Protein AF-A0A933VPC8-F1 (afdb_monomer_lite)

Foldseek 3Di:
DDDDPPPPPPDDDDDDPDDDDPVRVVVVVVCVVVDDVVVVVVVVVVVVVVQCPDPPRPPPDDD

Radius of gyration: 21.87 Å; chains: 1; bounding box: 42×51×42 Å

Structure (mmCIF, N/CA/C/O backbone):
data_AF-A0A933VPC8-F1
#
_entry.id   AF-A0A933VPC8-F1
#
loop_
_atom_site.group_PDB
_atom_site.id
_atom_site.type_symbol
_atom_site.label_atom_id
_atom_site.label_alt_id
_atom_site.label_comp_id
_atom_site.label_asym_id
_atom_site.label_entity_id
_atom_site.label_seq_id
_atom_site.pdbx_PDB_ins_code
_atom_site.Cartn_x
_atom_site.Cartn_y
_atom_site.Cartn_z
_atom_site.occupancy
_atom_site.B_iso_or_equiv
_atom_site.auth_seq_id
_atom_site.auth_comp_id
_atom_site.auth_asym_id
_atom_site.auth_atom_id
_atom_site.pdbx_PDB_model_num
ATOM 1 N N . MET A 1 1 ? -30.783 42.584 -8.465 1.00 39.19 1 MET A N 1
ATOM 2 C CA . MET A 1 1 ? -30.683 41.187 -7.998 1.00 39.19 1 MET A CA 1
ATOM 3 C C . MET A 1 1 ? -29.461 40.575 -8.665 1.00 39.19 1 MET A C 1
ATOM 5 O O . MET A 1 1 ? -29.567 40.123 -9.795 1.00 39.19 1 MET A O 1
ATOM 9 N N . SER A 1 2 ? -28.289 40.669 -8.028 1.00 42.81 2 SER A N 1
ATOM 10 C CA . SER A 1 2 ? -27.089 39.971 -8.507 1.00 42.81 2 SER A CA 1
ATOM 11 C C . SER A 1 2 ? -27.218 38.509 -8.116 1.00 42.81 2 SER A C 1
ATOM 13 O O . SER A 1 2 ? -27.169 38.183 -6.933 1.00 42.81 2 SER A O 1
ATOM 15 N N . SER A 1 3 ? -27.441 37.647 -9.102 1.00 47.28 3 SER A N 1
ATOM 16 C CA . SER A 1 3 ? -27.293 36.207 -8.928 1.00 47.28 3 SER A CA 1
ATOM 17 C C . SER A 1 3 ? -25.793 35.932 -8.835 1.00 47.28 3 SER A C 1
ATOM 19 O O . SER A 1 3 ? -25.073 36.060 -9.821 1.00 47.28 3 SER A O 1
ATOM 21 N N . SER A 1 4 ? -25.308 35.681 -7.619 1.00 48.59 4 SER A N 1
ATOM 22 C CA . SER A 1 4 ? -23.958 35.172 -7.405 1.00 48.59 4 SER A CA 1
ATOM 23 C C . SER A 1 4 ? -23.978 33.703 -7.801 1.00 48.59 4 SER A C 1
ATOM 25 O O . SER A 1 4 ? -24.534 32.876 -7.078 1.00 48.59 4 SER A O 1
ATOM 27 N N . SER A 1 5 ? -23.430 33.390 -8.972 1.00 52.75 5 SER A N 1
ATOM 28 C CA . SER A 1 5 ? -23.163 32.018 -9.389 1.00 52.75 5 SER A CA 1
ATOM 29 C C . SER A 1 5 ? -22.208 31.394 -8.376 1.00 52.75 5 SER A C 1
ATOM 31 O O . SER A 1 5 ? -21.030 31.731 -8.333 1.00 52.75 5 SER A O 1
ATOM 33 N N . ASN A 1 6 ? -22.732 30.529 -7.510 1.00 57.66 6 ASN A N 1
ATOM 34 C CA . ASN A 1 6 ? -21.919 29.637 -6.700 1.00 57.66 6 ASN A CA 1
ATOM 35 C C . ASN A 1 6 ? -21.402 28.549 -7.649 1.00 57.66 6 ASN A C 1
ATOM 37 O O . ASN A 1 6 ? -22.073 27.538 -7.868 1.00 57.66 6 ASN A O 1
ATOM 41 N N . GLU A 1 7 ? -20.279 28.817 -8.314 1.00 58.25 7 GLU A N 1
ATOM 42 C CA . GLU A 1 7 ? -19.537 27.825 -9.088 1.00 58.25 7 GLU A CA 1
ATOM 43 C C . GLU A 1 7 ? -19.000 26.788 -8.104 1.00 58.25 7 GLU A C 1
ATOM 45 O O . GLU A 1 7 ? -17.894 26.901 -7.587 1.00 58.25 7 GLU A O 1
ATOM 50 N N . GLY A 1 8 ? -19.847 25.804 -7.791 1.00 54.25 8 GLY A N 1
ATOM 51 C CA . GLY A 1 8 ? -19.490 24.679 -6.947 1.00 54.25 8 GLY A CA 1
ATOM 52 C C . GLY A 1 8 ? -18.220 24.037 -7.483 1.00 54.25 8 GLY A C 1
ATOM 53 O O . GLY A 1 8 ? -18.155 23.664 -8.658 1.00 54.25 8 GLY A O 1
ATOM 54 N N . GLU A 1 9 ? -17.212 23.948 -6.621 1.00 64.31 9 GLU A N 1
ATOM 55 C CA . GLU A 1 9 ? -15.960 23.258 -6.888 1.00 64.31 9 GLU A CA 1
ATOM 56 C C . GLU A 1 9 ? -16.288 21.848 -7.391 1.00 64.31 9 GLU A C 1
ATOM 58 O O . GLU A 1 9 ? -16.713 20.964 -6.644 1.00 64.31 9 GLU A O 1
ATOM 63 N N . ARG A 1 10 ? -16.167 21.642 -8.706 1.00 71.00 10 ARG A N 1
ATOM 64 C CA . ARG A 1 10 ? -16.312 20.317 -9.299 1.00 71.00 10 ARG A CA 1
ATOM 65 C C . ARG A 1 10 ? -15.061 19.535 -8.943 1.00 71.00 10 ARG A C 1
ATOM 67 O O . ARG A 1 10 ? -14.045 19.646 -9.625 1.00 71.00 10 ARG A O 1
ATOM 74 N N . PHE A 1 11 ? -15.154 18.741 -7.883 1.00 72.31 11 PHE A N 1
ATOM 75 C CA . PHE A 1 11 ? -14.160 17.725 -7.574 1.00 72.31 11 PHE A CA 1
ATOM 76 C C . PHE A 1 11 ? -14.064 16.763 -8.757 1.00 72.31 11 PHE A C 1
ATOM 78 O O . PHE A 1 11 ? -15.010 16.046 -9.087 1.00 72.31 11 PHE A O 1
ATOM 85 N N . THR A 1 12 ? -12.924 16.800 -9.437 1.00 80.38 12 THR A N 1
ATOM 86 C CA . THR A 1 12 ? -12.576 15.808 -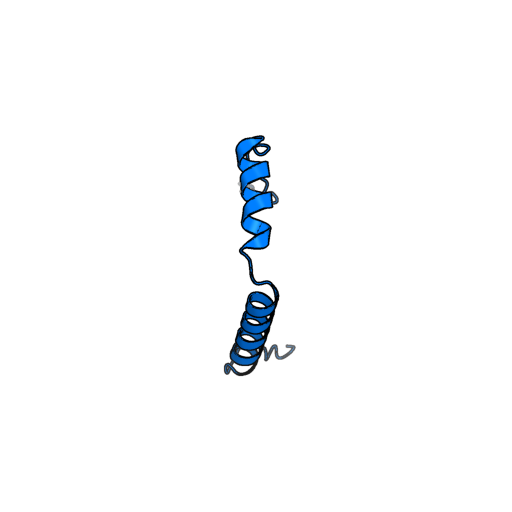10.447 1.00 80.38 12 THR A CA 1
ATOM 87 C C . THR A 1 12 ? -11.981 14.604 -9.730 1.00 80.38 12 THR A C 1
ATOM 89 O O . THR A 1 12 ? -11.262 14.752 -8.741 1.00 80.38 12 THR A O 1
ATOM 92 N N . THR A 1 13 ? -12.319 13.395 -10.180 1.00 85.75 13 THR A N 1
ATOM 93 C CA . THR A 1 13 ? -11.713 12.180 -9.629 1.00 85.75 13 THR A CA 1
ATOM 94 C C . THR A 1 13 ? -10.195 12.273 -9.803 1.00 85.75 13 THR A C 1
ATOM 96 O O . THR A 1 13 ? -9.748 12.533 -10.925 1.00 85.75 13 THR A O 1
ATOM 99 N N . PRO A 1 14 ? -9.396 12.083 -8.737 1.00 83.75 14 PRO A N 1
ATOM 100 C CA . PRO A 1 14 ? -7.948 12.122 -8.855 1.00 83.75 14 PRO A CA 1
ATOM 101 C C . PRO A 1 14 ? -7.503 11.058 -9.859 1.00 83.75 14 PRO A C 1
ATOM 103 O O . PRO A 1 14 ? -7.910 9.899 -9.783 1.00 83.75 14 PRO A O 1
ATOM 106 N N . SER A 1 15 ? -6.691 11.474 -10.824 1.00 88.00 15 SER A N 1
ATOM 107 C CA . SER A 1 15 ? -6.137 10.600 -11.853 1.00 88.00 15 SER A CA 1
ATOM 108 C C . SER A 1 15 ? -4.651 10.883 -12.011 1.00 88.00 15 SER A C 1
ATOM 110 O O 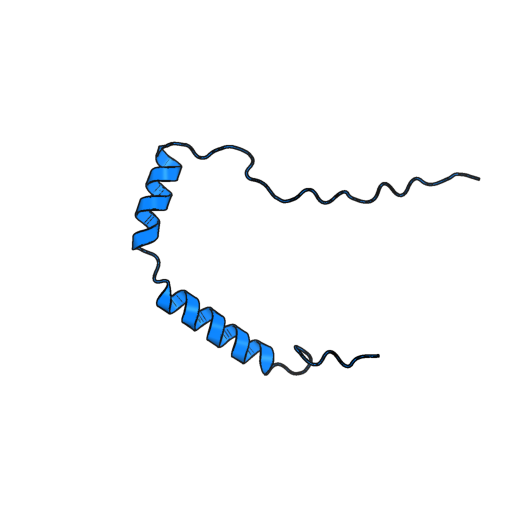. SER A 1 15 ? -4.177 11.967 -11.663 1.00 88.00 15 SER A O 1
ATOM 112 N N . ALA A 1 16 ? -3.911 9.884 -12.486 1.00 88.31 16 ALA A N 1
ATOM 113 C CA . ALA A 1 16 ? -2.504 10.068 -12.794 1.00 88.31 16 ALA A CA 1
ATOM 114 C C . ALA A 1 16 ? -2.353 11.093 -13.927 1.00 88.31 16 ALA A C 1
ATOM 116 O O . ALA A 1 16 ? -3.059 11.023 -14.930 1.00 88.31 16 ALA A O 1
ATOM 117 N N . ASP A 1 17 ? -1.399 12.008 -13.769 1.00 91.06 17 ASP A N 1
ATOM 118 C CA . ASP A 1 17 ? -1.105 13.062 -14.748 1.00 91.06 17 ASP A CA 1
ATOM 119 C C . ASP A 1 17 ? -0.625 12.491 -16.099 1.00 91.06 17 ASP A C 1
ATOM 121 O O . ASP A 1 17 ? -0.894 13.038 -17.167 1.00 91.06 17 ASP A O 1
ATOM 125 N N . ARG A 1 18 ? 0.051 11.335 -16.069 1.00 94.50 18 ARG A N 1
ATOM 126 C CA . ARG A 1 18 ? 0.573 10.639 -17.251 1.00 94.50 18 ARG A CA 1
ATOM 127 C C . ARG A 1 18 ? 0.599 9.121 -17.055 1.00 94.50 18 ARG A C 1
ATOM 129 O O . ARG A 1 18 ? 0.620 8.662 -15.910 1.00 94.50 18 ARG A O 1
ATOM 136 N N . PRO A 1 19 ? 0.666 8.329 -18.142 1.00 94.00 19 PRO A N 1
ATOM 137 C CA . PRO A 1 19 ? 1.022 6.921 -18.025 1.00 94.00 19 PRO A CA 1
ATOM 138 C C . PRO A 1 19 ? 2.436 6.752 -17.429 1.00 94.00 19 PRO A C 1
ATOM 140 O O . PRO A 1 19 ? 3.291 7.637 -17.594 1.00 94.00 19 PRO A O 1
ATOM 143 N N . PRO A 1 20 ? 2.697 5.627 -16.739 1.00 93.44 20 PRO A N 1
ATOM 144 C CA . PRO A 1 20 ? 4.036 5.297 -16.270 1.00 93.44 20 PRO A CA 1
ATOM 145 C C . PRO A 1 20 ? 4.974 5.047 -17.453 1.00 93.44 20 PRO A C 1
ATOM 147 O O . PRO A 1 20 ? 4.544 4.609 -18.523 1.00 93.44 20 PRO A O 1
ATOM 150 N N . THR A 1 21 ? 6.262 5.312 -17.256 1.00 96.25 21 THR A N 1
ATOM 151 C CA . THR A 1 21 ? 7.299 4.836 -18.178 1.00 96.25 21 THR A CA 1
ATOM 152 C C . THR A 1 21 ? 7.533 3.335 -17.990 1.00 96.25 21 THR A C 1
ATOM 154 O O . THR A 1 21 ? 7.183 2.765 -16.954 1.00 96.25 21 THR A O 1
ATOM 157 N N . ASP A 1 22 ? 8.180 2.691 -18.962 1.00 97.31 22 ASP A N 1
ATOM 158 C CA . ASP A 1 22 ? 8.524 1.265 -18.870 1.00 97.31 22 ASP A CA 1
ATOM 159 C C . ASP A 1 22 ? 9.403 0.959 -17.642 1.00 97.31 22 ASP A C 1
ATOM 161 O O . ASP A 1 22 ? 9.240 -0.070 -16.984 1.00 97.31 22 ASP A O 1
ATOM 165 N N . GLU A 1 23 ? 10.310 1.875 -17.288 1.00 96.38 23 GLU A N 1
ATOM 166 C CA . GLU A 1 23 ? 11.164 1.742 -16.104 1.00 96.38 23 GLU A CA 1
ATOM 167 C C . GLU A 1 23 ? 10.366 1.840 -14.799 1.00 96.38 23 GLU A C 1
ATOM 169 O O . GLU A 1 23 ? 10.613 1.065 -13.872 1.00 96.38 23 GLU A O 1
ATOM 174 N N . GLU A 1 24 ? 9.399 2.760 -14.727 1.00 94.56 24 GLU A N 1
ATOM 175 C CA . GLU A 1 24 ? 8.514 2.930 -13.569 1.00 94.56 24 GLU A CA 1
ATOM 176 C C . GLU A 1 24 ? 7.604 1.711 -13.382 1.00 94.56 24 GLU A C 1
ATOM 178 O O . GLU A 1 24 ? 7.461 1.217 -12.261 1.00 94.56 24 GLU A O 1
ATOM 183 N N . ALA A 1 25 ? 7.051 1.174 -14.473 1.00 93.25 25 ALA A N 1
ATOM 184 C CA . ALA A 1 25 ? 6.252 -0.047 -14.443 1.00 93.25 25 ALA A CA 1
ATOM 185 C C . ALA A 1 25 ? 7.083 -1.245 -13.952 1.00 93.25 25 ALA A C 1
ATOM 187 O O . ALA A 1 25 ? 6.695 -1.934 -13.006 1.00 93.25 25 ALA A O 1
ATOM 188 N N . ALA A 1 26 ? 8.281 -1.437 -14.512 1.00 92.94 26 ALA A N 1
ATOM 189 C CA . ALA A 1 26 ? 9.181 -2.508 -14.094 1.00 92.94 26 ALA A CA 1
ATOM 190 C C . ALA A 1 26 ? 9.658 -2.347 -12.638 1.00 92.94 26 ALA A C 1
ATOM 192 O O . ALA A 1 26 ? 9.881 -3.338 -11.940 1.00 92.94 26 ALA A O 1
ATOM 193 N N . ALA A 1 27 ? 9.843 -1.113 -12.159 1.00 91.00 27 ALA A N 1
ATOM 194 C CA . ALA A 1 27 ? 10.177 -0.850 -10.763 1.00 91.00 27 ALA A CA 1
ATOM 195 C C . ALA A 1 27 ? 9.029 -1.239 -9.819 1.00 91.00 27 ALA A C 1
ATOM 197 O O . ALA A 1 27 ? 9.289 -1.891 -8.806 1.00 91.00 27 ALA A O 1
ATOM 198 N N . ALA A 1 28 ? 7.782 -0.910 -10.168 1.00 88.75 28 ALA A N 1
ATOM 199 C CA . ALA A 1 28 ? 6.603 -1.287 -9.390 1.00 88.75 28 ALA A CA 1
ATOM 200 C C . ALA A 1 28 ? 6.432 -2.815 -9.305 1.00 88.75 28 ALA A C 1
ATOM 202 O O . ALA A 1 28 ? 6.203 -3.353 -8.222 1.00 88.75 28 ALA A O 1
ATOM 203 N N . GLU A 1 29 ? 6.627 -3.529 -10.416 1.00 88.88 29 GLU A N 1
ATOM 204 C CA . GLU A 1 29 ? 6.573 -4.996 -10.437 1.00 88.88 29 GLU A CA 1
ATOM 205 C C . GLU A 1 29 ? 7.646 -5.646 -9.551 1.00 88.88 29 GLU A C 1
ATOM 207 O O . GLU A 1 29 ? 7.384 -6.653 -8.890 1.00 88.88 29 GLU A O 1
ATOM 212 N N . ARG A 1 30 ? 8.861 -5.081 -9.510 1.00 85.50 30 ARG A N 1
ATOM 213 C CA . ARG A 1 30 ? 9.920 -5.572 -8.613 1.00 85.50 30 ARG A CA 1
ATOM 214 C C . ARG A 1 30 ? 9.574 -5.322 -7.150 1.00 85.50 30 ARG A C 1
ATOM 216 O O . ARG A 1 30 ? 9.698 -6.245 -6.350 1.00 85.50 30 ARG A O 1
ATOM 223 N N . ALA A 1 31 ? 9.103 -4.115 -6.835 1.00 85.75 31 ALA A N 1
ATOM 224 C CA . ALA A 1 31 ? 8.758 -3.714 -5.474 1.00 85.75 31 ALA A CA 1
ATOM 225 C C . ALA A 1 31 ? 7.628 -4.563 -4.874 1.00 85.75 31 ALA A C 1
ATOM 227 O O . ALA A 1 31 ? 7.603 -4.774 -3.666 1.00 85.75 31 ALA A O 1
ATOM 228 N N . ALA A 1 32 ? 6.728 -5.111 -5.700 1.00 80.50 32 ALA A N 1
ATOM 229 C CA . ALA A 1 32 ? 5.633 -5.965 -5.237 1.00 80.50 32 ALA A CA 1
ATOM 230 C C . ALA A 1 32 ? 6.103 -7.180 -4.413 1.00 80.50 32 ALA A C 1
ATOM 232 O O . ALA A 1 32 ? 5.379 -7.637 -3.535 1.00 80.50 32 ALA A O 1
ATOM 233 N N . LYS A 1 33 ? 7.314 -7.693 -4.668 1.00 83.94 33 LYS A N 1
ATOM 234 C CA . LYS A 1 33 ? 7.884 -8.837 -3.933 1.00 83.94 33 LYS A CA 1
ATOM 235 C C . LYS A 1 33 ? 8.423 -8.465 -2.552 1.00 83.94 33 LYS A C 1
ATOM 237 O O . LYS A 1 33 ? 8.584 -9.349 -1.719 1.00 83.94 33 LYS A O 1
ATOM 242 N N . ASP A 1 34 ? 8.695 -7.183 -2.329 1.00 87.06 34 ASP A N 1
ATOM 243 C CA . ASP A 1 34 ? 9.240 -6.663 -1.075 1.00 87.06 34 ASP A CA 1
ATOM 244 C C . ASP A 1 34 ? 8.127 -6.237 -0.098 1.00 87.06 34 ASP A C 1
ATOM 246 O O . ASP A 1 34 ? 8.398 -5.890 1.054 1.00 87.06 34 ASP A O 1
ATOM 250 N N . VAL A 1 35 ? 6.865 -6.252 -0.547 1.00 86.94 35 VAL A N 1
ATOM 251 C CA . VAL A 1 35 ? 5.703 -5.898 0.271 1.00 86.94 35 VAL A CA 1
ATOM 252 C C . VAL A 1 35 ? 5.157 -7.139 0.968 1.00 86.94 35 VAL A C 1
ATOM 254 O O . VAL A 1 35 ? 4.603 -8.040 0.343 1.00 86.94 35 VAL A O 1
ATOM 257 N N . ASP A 1 36 ? 5.251 -7.141 2.292 1.00 92.44 36 ASP A N 1
ATOM 258 C CA . ASP A 1 36 ? 4.589 -8.120 3.149 1.00 92.44 36 ASP A CA 1
ATOM 259 C C . ASP A 1 36 ? 3.108 -7.746 3.332 1.00 92.44 36 ASP A C 1
ATOM 261 O O . ASP A 1 36 ? 2.753 -6.922 4.181 1.00 92.44 36 ASP A O 1
ATOM 265 N N . LEU A 1 37 ? 2.250 -8.320 2.485 1.00 91.81 37 LEU A N 1
ATOM 266 C CA . LEU A 1 37 ? 0.808 -8.062 2.500 1.00 91.81 37 LEU A CA 1
ATOM 267 C C . LEU A 1 37 ? 0.118 -8.601 3.758 1.00 91.81 37 LEU A C 1
ATOM 269 O O . LEU A 1 37 ? -0.879 -8.021 4.184 1.00 91.81 37 LEU A O 1
ATOM 273 N N . GLU A 1 38 ? 0.640 -9.668 4.366 1.00 94.25 38 GLU A N 1
ATOM 274 C CA . GLU A 1 38 ? 0.080 -10.233 5.598 1.00 94.25 38 GLU A CA 1
ATOM 275 C C . GLU A 1 38 ? 0.297 -9.269 6.763 1.00 94.25 38 GLU A C 1
ATOM 277 O O . GLU A 1 38 ? -0.645 -8.947 7.489 1.00 94.25 38 GLU A O 1
ATOM 282 N N . ARG A 1 39 ? 1.510 -8.717 6.881 1.00 94.69 39 ARG A N 1
ATOM 283 C CA . ARG A 1 39 ? 1.803 -7.679 7.874 1.00 94.69 39 ARG A CA 1
ATOM 284 C C . ARG A 1 39 ? 0.957 -6.425 7.664 1.00 94.69 39 ARG A C 1
ATOM 286 O O . ARG A 1 39 ? 0.473 -5.855 8.635 1.00 94.69 39 ARG A O 1
ATOM 293 N N . VAL A 1 40 ? 0.772 -5.991 6.414 1.00 93.88 40 VAL A N 1
ATOM 294 C CA . VAL A 1 40 ? -0.083 -4.831 6.103 1.00 93.88 40 VAL A CA 1
ATOM 295 C C . VAL A 1 40 ? -1.530 -5.087 6.529 1.00 93.88 40 VAL A C 1
ATOM 297 O O . VAL A 1 40 ? -2.141 -4.215 7.139 1.00 93.88 40 VAL A O 1
ATOM 300 N N . ALA A 1 41 ? -2.075 -6.272 6.248 1.00 94.69 41 ALA A N 1
ATOM 301 C CA . ALA A 1 41 ? -3.429 -6.631 6.658 1.00 94.69 41 ALA A CA 1
ATOM 302 C C . ALA A 1 41 ? -3.585 -6.643 8.189 1.00 94.69 41 ALA A C 1
ATOM 304 O O . ALA A 1 41 ? -4.546 -6.070 8.699 1.00 94.6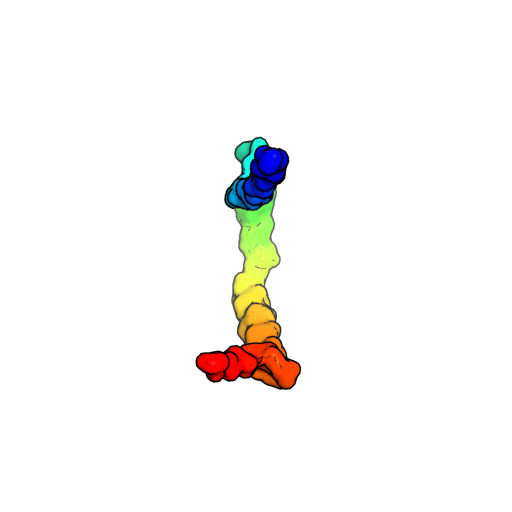9 41 ALA A O 1
ATOM 305 N N . ALA A 1 42 ? -2.619 -7.225 8.908 1.00 95.00 42 ALA A N 1
ATOM 306 C CA . ALA A 1 42 ? -2.619 -7.252 10.370 1.00 95.00 42 ALA A CA 1
ATOM 307 C C . ALA A 1 42 ? -2.592 -5.840 10.982 1.00 95.00 42 ALA A C 1
ATOM 309 O O . ALA A 1 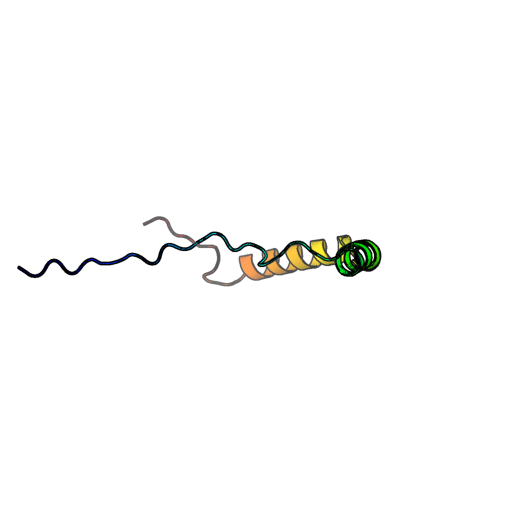42 ? -3.336 -5.562 11.918 1.00 95.00 42 ALA A O 1
ATOM 310 N N . GLU A 1 43 ? -1.795 -4.926 10.419 1.00 95.06 43 GLU A N 1
ATOM 311 C CA . GLU A 1 43 ? -1.746 -3.529 10.871 1.00 95.06 43 GLU A CA 1
ATOM 312 C C . GLU A 1 43 ? -3.097 -2.820 10.671 1.00 95.06 43 GLU A C 1
ATOM 314 O O . GLU A 1 43 ? -3.558 -2.088 11.546 1.00 95.06 43 GLU A O 1
ATOM 319 N N . TYR A 1 44 ? -3.766 -3.043 9.533 1.00 93.31 44 TYR A N 1
ATOM 320 C CA . TYR A 1 44 ? -5.095 -2.474 9.294 1.00 93.31 44 TYR A CA 1
ATOM 321 C C . TYR A 1 44 ? -6.138 -2.992 10.285 1.00 93.31 44 TYR A C 1
ATOM 323 O O . TYR A 1 44 ? -6.960 -2.206 10.756 1.00 93.31 44 TYR A O 1
ATOM 331 N N . GLU A 1 45 ? -6.111 -4.286 10.606 1.00 93.25 45 GLU A N 1
ATOM 332 C CA . GLU A 1 45 ? -7.004 -4.883 11.602 1.00 93.25 45 GLU A CA 1
ATOM 333 C C . GLU A 1 45 ? -6.754 -4.297 12.996 1.00 93.25 45 GLU A C 1
ATOM 335 O O . GLU A 1 45 ? -7.696 -3.845 13.647 1.00 93.25 45 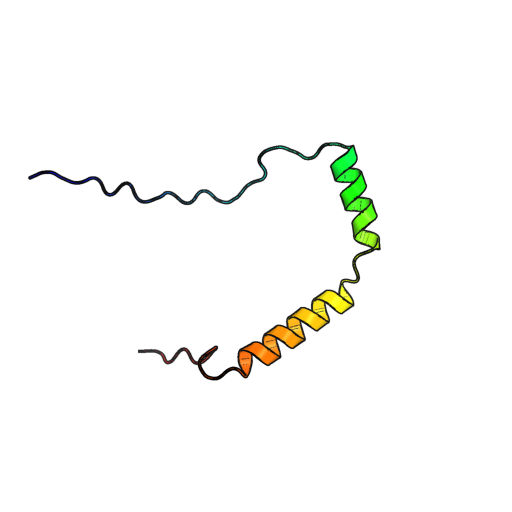GLU A O 1
ATOM 340 N N . GLU A 1 46 ? -5.489 -4.192 13.410 1.00 92.19 46 GLU A N 1
ATOM 341 C CA . GLU A 1 46 ? -5.114 -3.578 14.684 1.00 92.19 46 GLU A CA 1
ATOM 342 C C . GLU A 1 46 ? -5.580 -2.118 14.774 1.00 92.19 46 GLU A C 1
ATOM 344 O O . GLU A 1 46 ? -6.123 -1.687 15.794 1.00 92.19 46 GLU A O 1
ATOM 349 N N . MET A 1 47 ? -5.396 -1.335 13.710 1.00 89.06 47 MET A N 1
ATOM 350 C CA . MET A 1 47 ? -5.828 0.063 13.690 1.00 89.06 47 MET A CA 1
ATOM 351 C C . MET A 1 47 ? -7.350 0.202 13.686 1.00 89.06 47 MET A C 1
ATOM 353 O O . MET A 1 47 ? -7.875 1.114 14.329 1.00 89.06 47 MET A O 1
ATOM 357 N N . ALA A 1 48 ? -8.066 -0.704 13.017 1.00 87.12 48 ALA A N 1
ATOM 358 C CA . ALA A 1 48 ? -9.522 -0.747 13.058 1.00 87.12 48 ALA A CA 1
ATOM 359 C C . ALA A 1 48 ? -10.036 -1.091 14.464 1.00 87.12 48 ALA A C 1
ATOM 361 O O . ALA A 1 48 ? -10.933 -0.414 14.963 1.00 87.12 48 ALA A O 1
ATOM 362 N N . GLU A 1 49 ? -9.441 -2.084 15.133 1.00 85.56 49 GLU A N 1
ATOM 363 C CA . GLU A 1 49 ? -9.786 -2.444 16.511 1.00 85.56 49 GLU A CA 1
ATOM 364 C C . GLU A 1 49 ? -9.491 -1.292 17.476 1.00 85.56 49 GLU A C 1
ATOM 366 O O . GLU A 1 49 ? -10.340 -0.923 18.290 1.00 85.56 49 GLU A O 1
ATOM 371 N N . ARG A 1 50 ? -8.312 -0.671 17.371 1.00 82.62 50 ARG A N 1
ATOM 372 C CA . ARG A 1 50 ? -7.958 0.496 18.188 1.00 82.62 50 ARG A CA 1
ATOM 373 C C . ARG A 1 50 ? -8.946 1.636 17.981 1.00 82.62 50 ARG A C 1
ATOM 375 O O . ARG A 1 50 ? -9.441 2.163 18.970 1.00 82.62 50 ARG A O 1
ATOM 382 N N . GLY A 1 51 ? -9.256 1.982 16.730 1.00 79.44 51 GLY A N 1
ATOM 383 C CA . GLY A 1 51 ? -10.204 3.046 16.391 1.00 79.44 51 GLY A CA 1
ATOM 384 C C . GLY A 1 51 ? -11.623 2.768 16.888 1.00 79.44 51 GLY A C 1
ATOM 385 O O . GLY A 1 51 ? -12.258 3.663 17.433 1.00 79.44 51 GLY A O 1
ATOM 386 N N . ALA A 1 52 ? -12.094 1.523 16.788 1.00 74.69 52 ALA A N 1
ATOM 387 C CA . ALA A 1 52 ? -13.415 1.121 17.278 1.00 74.69 52 ALA A CA 1
ATOM 388 C C . ALA A 1 52 ? -13.566 1.232 18.805 1.00 74.69 52 ALA A C 1
ATOM 390 O O . ALA A 1 52 ? -14.680 1.346 19.310 1.00 74.69 52 ALA A O 1
ATOM 391 N N . ASN A 1 53 ? -12.455 1.190 19.543 1.00 67.12 53 ASN A N 1
ATOM 392 C CA . ASN A 1 53 ? -12.436 1.325 20.997 1.00 67.12 53 ASN A CA 1
ATOM 393 C C . ASN A 1 53 ? -12.135 2.763 21.467 1.00 67.12 53 ASN A C 1
ATOM 395 O O . ASN A 1 53 ? -11.969 2.989 22.668 1.00 67.12 53 ASN A O 1
ATOM 399 N N . VAL A 1 54 ? -12.060 3.741 20.552 1.00 71.50 54 VAL A N 1
ATOM 400 C CA . VAL A 1 54 ? -11.935 5.164 20.898 1.00 71.50 54 VAL A CA 1
ATOM 401 C C . VAL A 1 54 ? -13.314 5.735 21.232 1.00 71.50 54 VAL A C 1
ATOM 403 O O . VAL A 1 54 ? -14.251 5.663 20.440 1.00 71.50 54 VAL A O 1
ATOM 406 N N . GLU A 1 55 ? -13.437 6.344 22.412 1.00 60.78 55 GLU A N 1
ATOM 407 C CA . GLU A 1 55 ? -14.659 7.028 22.844 1.00 60.78 55 GLU A CA 1
ATOM 408 C C . GLU A 1 55 ? -15.030 8.154 21.855 1.00 60.78 55 GLU A C 1
ATOM 410 O O . GLU A 1 55 ? -14.268 9.102 21.668 1.00 60.78 55 GLU A O 1
ATOM 415 N N . GLY A 1 56 ? -16.198 8.037 21.212 1.00 66.19 56 GLY A N 1
ATOM 416 C CA . GLY A 1 56 ? -16.718 9.002 20.232 1.00 66.19 56 GLY A CA 1
ATOM 417 C C . GLY A 1 56 ? -16.513 8.638 18.752 1.00 66.19 56 GLY A C 1
ATOM 418 O O . GLY A 1 56 ? -17.190 9.215 17.905 1.00 66.19 56 GLY A O 1
ATOM 419 N N . GLU A 1 57 ? -15.669 7.656 18.422 1.00 58.50 57 GLU A N 1
ATOM 420 C CA . GLU A 1 57 ? -15.522 7.112 17.061 1.00 58.50 57 GLU A CA 1
ATOM 421 C C . GLU A 1 57 ? -16.367 5.825 16.943 1.00 58.50 57 GLU A C 1
ATOM 423 O O . GLU A 1 57 ? -16.196 4.877 17.701 1.00 58.50 57 GLU A O 1
ATOM 428 N N . GLY A 1 58 ? -17.345 5.792 16.028 1.00 57.38 58 GLY A N 1
ATOM 429 C CA . GLY A 1 58 ? -18.224 4.627 15.806 1.00 57.38 58 GLY A CA 1
ATOM 430 C C . GLY A 1 58 ? -19.577 4.640 16.537 1.00 57.38 58 GLY A C 1
ATOM 431 O O . GLY A 1 58 ? -20.457 3.850 16.193 1.00 57.38 58 GLY A O 1
ATOM 432 N N . GLN A 1 59 ? -19.810 5.573 17.466 1.00 58.91 59 GLN A N 1
ATOM 433 C CA . GLN A 1 59 ? -21.151 5.859 17.995 1.00 58.91 59 GLN A CA 1
ATOM 434 C C . GLN A 1 59 ? -21.845 6.924 17.143 1.00 58.91 59 GLN A C 1
ATOM 436 O O . GLN A 1 59 ? -21.936 8.090 17.515 1.00 58.91 59 GLN A O 1
ATOM 441 N N . ILE A 1 60 ? -22.336 6.527 15.968 1.00 62.72 60 ILE A N 1
ATOM 442 C CA . ILE A 1 60 ? -23.305 7.353 15.243 1.00 62.72 60 ILE A CA 1
ATOM 443 C C . ILE A 1 60 ? -24.662 7.099 15.900 1.00 62.72 60 ILE A C 1
ATOM 445 O O . ILE A 1 60 ? -25.352 6.142 15.548 1.00 62.72 60 ILE A O 1
ATOM 449 N N . GLU A 1 61 ? -25.036 7.915 16.885 1.00 66.69 61 GLU A N 1
ATOM 450 C CA . GLU A 1 61 ? -26.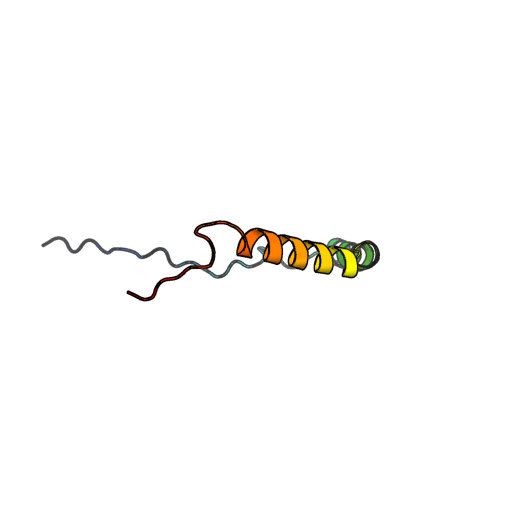427 7.942 17.339 1.00 66.69 61 GLU A CA 1
ATOM 451 C C . GLU A 1 61 ? -27.303 8.465 16.185 1.00 66.69 61 GLU A C 1
ATOM 453 O O . GLU A 1 61 ? -27.045 9.560 15.671 1.00 66.69 61 GLU A O 1
ATOM 458 N N . PRO A 1 62 ? -28.311 7.704 15.720 1.00 64.69 62 PRO A N 1
ATOM 459 C CA . PRO A 1 62 ? -29.284 8.236 14.779 1.00 64.69 62 PRO A CA 1
ATOM 460 C C . PRO A 1 62 ? -30.115 9.313 15.486 1.00 64.69 62 PRO A C 1
ATOM 462 O O . PRO A 1 62 ? -30.635 9.080 16.580 1.00 64.69 62 PRO A O 1
ATOM 465 N N . SER A 1 63 ? -30.205 10.487 14.860 1.00 60.00 63 SER A N 1
ATOM 466 C CA . SER A 1 63 ? -31.023 11.616 15.311 1.00 60.00 63 SER A CA 1
ATOM 467 C C . SER A 1 63 ? -32.522 11.413 15.112 1.00 60.00 63 SER A C 1
ATOM 469 O O . SER A 1 63 ? -32.926 10.611 14.236 1.00 60.00 63 SER A O 1
#

pLDDT: mean 79.05, std 16.01, range [39.19, 97.31]

Sequence (63 aa):
MSSSSNEGERFTTPSADRPPTDEEAAAAERAAKDVDLERVAAEYEEMAERGANVEGEGQIEPS

Secondary structure (DSSP, 8-state):
-----------PPP--SSPPPHHHHHHHHHHGGG--HHHHHHHHHHHHHHHHTSTTSS-----